Protein AF-A0AAD7A8Y8-F1 (afdb_monomer)

Foldseek 3Di:
DDADEPPDDQDPVNVVVLVVLQLVQCPDLLVLLQCVDAAPSNVLSCVNCVPNVVSVVDDHDPCQVVAWDQPDDPPHTDTRRDDDLVSLCSSQVWHWYADPVRPDIDIDTLHDRPVRRCPDPCPPVHRDPVSVVVVVVSVVVD

Structure (mmCIF, N/CA/C/O backbone):
data_AF-A0AAD7A8Y8-F1
#
_entry.id   AF-A0AAD7A8Y8-F1
#
loop_
_atom_site.group_PDB
_atom_site.id
_atom_site.type_symbol
_atom_site.label_atom_id
_atom_site.label_alt_id
_atom_site.label_comp_id
_atom_site.label_asym_id
_atom_site.label_entity_id
_atom_site.label_seq_id
_atom_site.pdbx_PDB_ins_code
_atom_site.Cartn_x
_atom_site.Cartn_y
_atom_site.Cartn_z
_atom_site.occupancy
_atom_site.B_iso_or_equiv
_atom_site.auth_seq_id
_atom_site.auth_comp_id
_atom_site.auth_asym_id
_atom_site.auth_atom_id
_atom_site.pdbx_PDB_model_num
ATOM 1 N N . LEU A 1 1 ? -1.829 12.231 6.562 1.00 63.88 1 LEU A N 1
ATOM 2 C CA . LEU A 1 1 ? -3.105 12.499 7.290 1.00 63.88 1 LEU A CA 1
ATOM 3 C C . LEU A 1 1 ? -2.935 12.908 8.764 1.00 63.88 1 LEU A C 1
ATOM 5 O O . LEU A 1 1 ? -3.925 13.327 9.363 1.00 63.88 1 LEU A O 1
ATOM 9 N N . GLY A 1 2 ? -1.717 12.874 9.325 1.00 75.56 2 GLY A N 1
ATOM 10 C CA . GLY A 1 2 ? -1.424 13.353 10.681 1.00 75.56 2 GLY A CA 1
ATOM 11 C C . GLY A 1 2 ? -1.986 12.465 11.807 1.00 75.56 2 GLY A C 1
ATOM 12 O O . GLY A 1 2 ? -2.906 11.674 11.578 1.00 75.56 2 GLY A O 1
ATOM 13 N N . PRO A 1 3 ? -1.441 12.570 13.030 1.00 82.12 3 PRO A N 1
ATOM 14 C CA . PRO A 1 3 ? -1.907 11.793 14.173 1.00 82.12 3 PRO A CA 1
ATOM 15 C C . PRO A 1 3 ? -3.281 12.268 14.679 1.00 82.12 3 PRO A C 1
ATOM 17 O O . PRO A 1 3 ? -3.574 13.464 14.724 1.00 82.12 3 PRO A O 1
ATOM 20 N N . ARG A 1 4 ? -4.128 11.317 15.078 1.00 87.12 4 ARG A N 1
ATOM 21 C CA . ARG A 1 4 ? -5.471 11.504 15.645 1.00 87.12 4 ARG A CA 1
ATOM 22 C C . ARG A 1 4 ? -5.438 11.425 17.181 1.00 87.12 4 ARG A C 1
ATOM 24 O O . ARG A 1 4 ? -4.536 10.781 17.723 1.00 87.12 4 ARG A O 1
ATOM 31 N N . PRO A 1 5 ? -6.377 12.085 17.886 1.00 86.12 5 PRO A N 1
ATOM 32 C CA . PRO A 1 5 ? -6.426 12.066 19.350 1.00 86.12 5 PRO A CA 1
ATOM 33 C C . PRO A 1 5 ? -6.724 10.666 19.900 1.00 86.12 5 PRO A C 1
ATOM 35 O O . PRO A 1 5 ? -7.276 9.822 19.186 1.00 86.12 5 PRO A O 1
ATOM 38 N N . THR A 1 6 ? -6.384 10.429 21.171 1.00 87.00 6 THR A N 1
ATOM 39 C CA . THR A 1 6 ? -6.686 9.161 21.841 1.00 87.00 6 THR A CA 1
ATOM 40 C C . THR A 1 6 ? -8.182 8.855 21.779 1.00 87.00 6 THR A C 1
ATOM 42 O O . THR A 1 6 ? -9.023 9.750 21.853 1.00 87.00 6 THR A O 1
ATOM 45 N N . GLY A 1 7 ? -8.526 7.580 21.590 1.00 84.00 7 GLY A N 1
ATOM 46 C CA . GLY A 1 7 ? -9.917 7.135 21.471 1.00 84.00 7 GLY A CA 1
ATOM 47 C C . GLY A 1 7 ? -10.573 7.407 20.111 1.00 84.00 7 GLY A C 1
ATOM 48 O O . GLY A 1 7 ? -11.745 7.078 19.941 1.00 84.00 7 GLY A O 1
ATOM 49 N N . TYR A 1 8 ? -9.846 7.957 19.130 1.00 85.88 8 TYR A N 1
ATOM 50 C CA . TYR A 1 8 ? -10.387 8.197 17.791 1.00 85.88 8 TYR A CA 1
ATOM 51 C C . TYR A 1 8 ? -10.905 6.910 17.132 1.00 85.88 8 TYR A C 1
ATOM 53 O O . TYR A 1 8 ? -10.183 5.919 17.007 1.00 85.88 8 TYR A O 1
ATOM 61 N N . GLN A 1 9 ? -12.148 6.968 16.652 1.00 86.12 9 GLN A N 1
ATOM 62 C CA . GLN A 1 9 ? -12.789 5.914 15.871 1.00 86.12 9 GLN A CA 1
ATOM 63 C C . GLN A 1 9 ? -13.099 6.442 14.463 1.00 86.12 9 GLN A C 1
ATOM 65 O O . GLN A 1 9 ? -13.841 7.422 14.332 1.00 86.12 9 GLN A O 1
ATOM 70 N N . PRO A 1 10 ? -12.544 5.835 13.396 1.00 84.06 10 PRO A N 1
ATOM 71 C CA . PRO A 1 10 ? -12.852 6.232 12.029 1.00 84.06 10 PRO A CA 1
ATOM 72 C C . PRO A 1 10 ? -14.347 6.075 11.731 1.00 84.06 10 PRO A C 1
ATOM 74 O O . PRO A 1 10 ? -14.922 5.005 11.909 1.00 84.06 10 PRO A O 1
ATOM 77 N N . THR A 1 11 ? -14.978 7.139 11.239 1.00 87.44 11 THR A N 1
ATOM 78 C CA . THR A 1 11 ? -16.369 7.085 10.756 1.00 87.44 11 THR A CA 1
ATOM 79 C C . THR A 1 11 ? -16.432 6.739 9.267 1.00 87.44 11 THR A C 1
ATOM 81 O O . THR A 1 11 ? -15.438 6.848 8.546 1.00 87.44 11 THR A O 1
ATOM 84 N N . LEU A 1 12 ? -17.629 6.418 8.766 1.00 84.06 12 LEU A N 1
ATOM 85 C CA . LEU A 1 12 ? -17.860 6.195 7.334 1.00 84.06 12 LEU A CA 1
ATOM 86 C C . LEU A 1 12 ? -17.455 7.409 6.470 1.00 84.06 12 LEU A C 1
ATOM 88 O O . LEU A 1 12 ? -16.950 7.250 5.361 1.00 84.06 12 LEU A O 1
ATOM 92 N N . LEU A 1 13 ? -17.639 8.633 6.981 1.00 86.19 13 LEU A N 1
ATOM 93 C CA . LEU A 1 13 ? -17.206 9.850 6.288 1.00 86.19 13 LEU A CA 1
ATOM 94 C C . LEU A 1 13 ? -15.677 9.929 6.203 1.00 86.19 13 LEU A C 1
ATOM 96 O O . LEU A 1 13 ? -15.136 10.200 5.135 1.00 86.19 13 LEU A O 1
ATOM 100 N N . ASN A 1 14 ? -14.984 9.627 7.306 1.00 83.44 14 ASN A N 1
ATOM 101 C CA . ASN A 1 14 ? -13.522 9.570 7.324 1.00 83.44 14 ASN A CA 1
ATOM 102 C C . ASN A 1 14 ? -12.990 8.522 6.347 1.00 83.44 14 ASN A C 1
ATOM 104 O O . ASN A 1 14 ? -11.965 8.755 5.715 1.00 83.44 14 ASN A O 1
ATOM 108 N N . TYR A 1 15 ? -13.690 7.395 6.212 1.00 82.94 15 TYR A N 1
ATOM 109 C CA . TYR A 1 15 ? -13.353 6.371 5.233 1.00 82.94 15 TYR A CA 1
ATOM 110 C C . TYR A 1 15 ? -13.469 6.899 3.800 1.00 82.94 15 TYR A C 1
ATOM 112 O O . TYR A 1 15 ? -12.516 6.769 3.044 1.00 82.94 15 TYR A O 1
ATOM 120 N N . ARG A 1 16 ? -14.573 7.569 3.436 1.00 85.75 16 ARG A N 1
ATOM 121 C CA . ARG A 1 16 ? -14.755 8.141 2.085 1.00 85.75 16 ARG A CA 1
ATOM 122 C C . ARG A 1 16 ? -13.682 9.161 1.716 1.00 85.75 16 ARG A C 1
ATOM 124 O O . ARG A 1 16 ? -13.147 9.094 0.615 1.00 85.75 16 ARG A O 1
ATOM 131 N N . VAL A 1 17 ? -13.345 10.065 2.637 1.00 84.12 17 VAL A N 1
ATOM 132 C CA . VAL A 1 17 ? -12.245 11.024 2.432 1.00 84.12 17 VAL A CA 1
ATOM 133 C C . VAL A 1 17 ? -10.930 10.277 2.220 1.00 84.12 17 VAL A C 1
ATOM 135 O O . VAL A 1 17 ? -10.148 10.631 1.345 1.00 84.12 17 VAL A O 1
ATOM 138 N N . TYR A 1 18 ? -10.713 9.197 2.973 1.00 84.31 18 TYR A N 1
ATOM 139 C CA . TYR A 1 18 ? -9.539 8.356 2.791 1.00 84.31 18 TYR A CA 1
ATOM 140 C C . TYR A 1 18 ? -9.496 7.728 1.395 1.00 84.31 18 TYR A C 1
ATOM 142 O O . TYR A 1 18 ? -8.462 7.815 0.743 1.00 84.31 18 TYR A O 1
ATOM 150 N N . ILE A 1 19 ? -10.601 7.132 0.923 1.00 86.62 19 ILE A N 1
ATOM 151 C CA . ILE A 1 19 ? -10.700 6.574 -0.438 1.00 86.62 19 ILE A CA 1
ATOM 152 C C . ILE A 1 19 ? -10.306 7.619 -1.473 1.00 86.62 19 ILE A C 1
ATOM 154 O O . ILE A 1 19 ? -9.474 7.343 -2.325 1.00 86.62 19 ILE A O 1
ATOM 158 N N . GLN A 1 20 ? -10.849 8.831 -1.359 1.00 86.88 20 GLN A N 1
ATOM 159 C CA . GLN A 1 20 ? -10.530 9.905 -2.293 1.00 86.88 20 GLN A CA 1
ATOM 160 C C . GLN A 1 20 ? -9.036 10.240 -2.280 1.00 86.88 20 GLN A C 1
ATOM 162 O O . GLN A 1 20 ? -8.423 10.283 -3.340 1.00 86.88 20 GLN A O 1
ATOM 167 N N . CYS A 1 21 ? -8.423 10.424 -1.107 1.00 86.00 21 CYS A N 1
ATOM 168 C CA . CYS A 1 21 ? -6.981 10.677 -1.020 1.00 86.00 21 CYS A CA 1
ATOM 169 C C . CYS A 1 21 ? -6.146 9.514 -1.575 1.00 86.00 21 CYS A C 1
ATOM 171 O O . CYS A 1 21 ? -5.144 9.750 -2.239 1.00 86.00 21 CYS A O 1
ATOM 173 N N . HIS A 1 22 ? -6.555 8.276 -1.300 1.00 90.25 22 HIS A N 1
ATOM 174 C CA . HIS A 1 22 ? -5.910 7.058 -1.780 1.00 90.25 22 HIS A CA 1
ATOM 175 C C . HIS A 1 22 ? -5.936 6.975 -3.310 1.00 90.25 22 HIS A C 1
ATOM 177 O O . HIS A 1 22 ? -4.895 6.768 -3.926 1.00 90.25 22 HIS A O 1
ATOM 183 N N . ASP A 1 23 ? -7.099 7.184 -3.924 1.00 90.31 23 ASP A N 1
ATOM 184 C CA . ASP A 1 23 ? -7.262 7.083 -5.373 1.00 90.31 23 ASP A CA 1
ATOM 185 C C . ASP A 1 23 ? -6.565 8.250 -6.089 1.00 90.31 23 ASP A C 1
ATOM 187 O O . ASP A 1 23 ? -5.867 8.032 -7.076 1.00 90.31 23 ASP A O 1
ATOM 191 N N . ILE A 1 24 ? -6.665 9.475 -5.549 1.00 89.25 24 ILE A N 1
ATOM 192 C CA . ILE A 1 24 ? -5.923 10.646 -6.052 1.00 89.25 24 ILE A CA 1
ATOM 193 C C . ILE A 1 24 ? -4.417 10.384 -6.010 1.00 89.25 24 ILE A C 1
ATOM 195 O O . ILE A 1 24 ? -3.720 10.675 -6.980 1.00 89.25 24 ILE A O 1
ATOM 199 N N . PHE A 1 25 ? -3.915 9.831 -4.902 1.00 90.69 25 PHE A N 1
ATOM 200 C CA . PHE A 1 25 ? -2.500 9.516 -4.761 1.00 90.69 25 PHE A CA 1
ATOM 201 C C . PHE A 1 25 ? -2.064 8.463 -5.781 1.00 90.69 25 PHE A C 1
ATOM 203 O O . PHE A 1 25 ? -1.115 8.707 -6.519 1.00 90.69 25 PHE A O 1
ATOM 210 N N . LEU A 1 26 ? -2.771 7.334 -5.878 1.00 90.50 26 LEU A N 1
ATOM 211 C CA . LEU A 1 26 ? -2.420 6.247 -6.799 1.00 90.50 26 LEU A CA 1
ATOM 212 C C . LEU A 1 26 ? -2.445 6.666 -8.273 1.00 90.50 26 LEU A C 1
ATOM 214 O O . LEU A 1 26 ? -1.666 6.132 -9.053 1.00 90.50 26 LEU A O 1
ATOM 218 N N . CYS A 1 27 ? -3.302 7.616 -8.645 1.00 87.94 27 CYS A N 1
ATOM 219 C CA . CYS A 1 27 ? -3.366 8.167 -9.999 1.00 87.94 27 CYS A CA 1
ATOM 220 C C . CYS A 1 27 ? -2.286 9.225 -10.299 1.00 87.94 27 CYS A C 1
ATOM 222 O O . CYS A 1 27 ? -2.217 9.713 -11.426 1.00 87.94 27 CYS A O 1
ATOM 224 N N . SER A 1 28 ? -1.465 9.616 -9.320 1.00 87.50 28 SER A N 1
ATOM 225 C CA . SER A 1 28 ? -0.330 10.519 -9.548 1.00 87.50 28 SER A CA 1
ATOM 226 C C . SER A 1 28 ? 0.881 9.764 -10.121 1.00 87.50 28 SER A C 1
ATOM 228 O O . SER A 1 28 ? 1.025 8.573 -9.838 1.00 87.50 28 SER A O 1
ATOM 230 N N . PRO A 1 29 ? 1.795 10.434 -10.855 1.00 83.06 29 PRO A N 1
ATOM 231 C CA . PRO A 1 29 ? 3.016 9.800 -11.363 1.00 83.06 29 PRO A CA 1
ATOM 232 C C . PRO A 1 29 ? 3.822 9.085 -10.270 1.00 83.06 29 PRO A C 1
ATOM 234 O O . PRO A 1 29 ? 4.162 7.921 -10.427 1.00 83.06 29 PRO A O 1
ATOM 237 N N . HIS A 1 30 ? 4.020 9.730 -9.115 1.00 86.50 30 HIS A N 1
ATOM 238 C CA . HIS A 1 30 ? 4.724 9.136 -7.970 1.00 86.50 30 HIS A CA 1
ATOM 23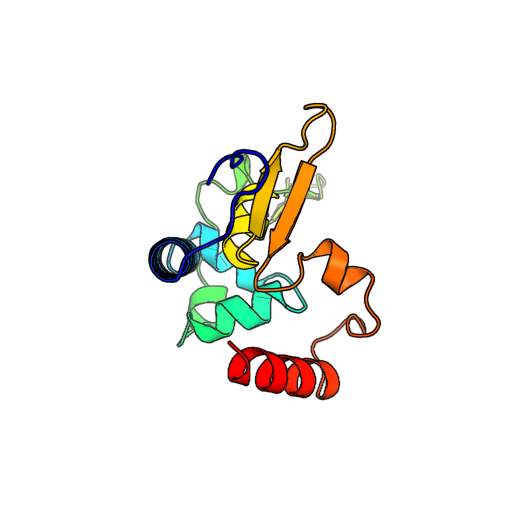9 C C . HIS A 1 30 ? 3.947 7.980 -7.322 1.00 86.50 30 HIS A C 1
ATOM 241 O O . HIS A 1 30 ? 4.517 6.966 -6.933 1.00 86.50 30 HIS A O 1
ATOM 247 N N . GLY A 1 31 ? 2.617 8.077 -7.247 1.00 87.62 31 GLY A N 1
ATOM 248 C CA . GLY A 1 31 ? 1.782 7.003 -6.704 1.00 87.62 31 GLY A CA 1
ATOM 249 C C . GLY A 1 31 ? 1.825 5.715 -7.526 1.00 87.62 31 GLY A C 1
ATOM 250 O O . GLY A 1 31 ? 1.570 4.637 -6.981 1.00 87.62 31 GLY A O 1
ATOM 251 N N . CYS A 1 32 ? 2.219 5.789 -8.798 1.00 86.31 32 CYS A N 1
ATOM 252 C CA . CYS A 1 32 ? 2.425 4.620 -9.649 1.00 86.31 32 CYS A CA 1
ATOM 253 C C . CYS A 1 32 ? 3.569 3.730 -9.143 1.00 86.31 32 CYS A C 1
ATOM 255 O O . CYS A 1 32 ? 3.503 2.512 -9.336 1.00 86.31 32 CYS A O 1
ATOM 257 N N . ALA A 1 33 ? 4.526 4.284 -8.383 1.00 89.12 33 ALA A N 1
ATOM 258 C CA . ALA A 1 33 ? 5.591 3.529 -7.725 1.00 89.12 33 ALA A CA 1
ATOM 259 C C . ALA A 1 33 ? 5.055 2.394 -6.838 1.00 89.12 33 ALA A C 1
ATOM 261 O O . ALA A 1 33 ? 5.711 1.369 -6.661 1.00 89.12 33 ALA A O 1
ATOM 262 N N . THR A 1 34 ? 3.814 2.516 -6.349 1.00 92.00 34 THR A N 1
ATOM 263 C CA . THR A 1 34 ? 3.094 1.465 -5.611 1.00 92.00 34 THR A CA 1
ATOM 264 C C . THR A 1 34 ? 3.060 0.126 -6.363 1.00 92.00 34 THR A C 1
ATOM 266 O O . THR A 1 34 ? 3.034 -0.936 -5.736 1.00 92.00 34 THR A O 1
ATOM 269 N N . LEU A 1 35 ? 3.071 0.144 -7.701 1.00 90.75 35 LEU A N 1
ATOM 270 C CA . LEU A 1 35 ? 3.083 -1.059 -8.537 1.00 90.75 35 LEU A CA 1
ATOM 271 C C . LEU A 1 35 ? 4.403 -1.835 -8.458 1.00 90.75 35 LEU A C 1
ATOM 273 O O . LEU A 1 35 ? 4.370 -3.056 -8.606 1.00 90.75 35 LEU A O 1
ATOM 277 N N . PHE A 1 36 ? 5.527 -1.162 -8.190 1.00 87.56 36 PHE A N 1
ATOM 278 C CA . PHE A 1 36 ? 6.846 -1.795 -8.066 1.00 87.56 36 PHE A CA 1
ATOM 279 C C . PHE A 1 36 ? 7.034 -2.528 -6.733 1.00 87.56 36 PHE A C 1
ATOM 281 O O . PHE A 1 36 ? 7.950 -3.335 -6.580 1.00 87.56 36 PHE A O 1
ATOM 288 N N . TYR A 1 37 ? 6.130 -2.313 -5.778 1.00 89.62 37 TYR A N 1
ATOM 289 C CA . TYR A 1 37 ? 6.087 -3.091 -4.549 1.00 89.62 37 TYR A CA 1
ATOM 290 C C . TYR A 1 37 ? 5.504 -4.492 -4.788 1.00 89.62 37 TYR A C 1
ATOM 292 O O . TYR A 1 37 ? 4.783 -4.785 -5.743 1.00 89.62 37 TYR A O 1
ATOM 300 N N . GLY A 1 38 ? 5.759 -5.390 -3.844 1.00 88.44 38 GLY A N 1
ATOM 301 C CA . GLY A 1 38 ? 5.079 -6.677 -3.770 1.00 88.44 38 GLY A CA 1
ATOM 302 C C . GLY A 1 38 ? 3.809 -6.634 -2.916 1.00 88.44 38 GLY A C 1
ATOM 303 O O . GLY A 1 38 ? 3.424 -5.616 -2.337 1.00 88.44 38 GLY A O 1
ATOM 304 N N . GLY A 1 39 ? 3.191 -7.804 -2.768 1.00 92.56 39 GLY A N 1
ATOM 305 C CA . GLY A 1 39 ? 2.235 -8.042 -1.692 1.00 92.56 39 GLY A CA 1
ATOM 306 C C . GLY A 1 39 ? 0.960 -7.200 -1.773 1.00 92.56 39 GLY A C 1
ATOM 307 O O . GLY A 1 39 ? 0.394 -6.965 -2.843 1.00 92.56 39 GLY A O 1
ATOM 308 N N . ILE A 1 40 ? 0.490 -6.780 -0.595 1.00 93.44 40 ILE A N 1
ATOM 309 C CA . ILE A 1 40 ? -0.771 -6.050 -0.444 1.00 93.44 40 ILE A CA 1
ATOM 310 C C . ILE A 1 40 ? -0.741 -4.672 -1.109 1.00 93.44 40 ILE A C 1
ATOM 312 O O . ILE A 1 40 ? -1.744 -4.248 -1.675 1.00 93.44 40 ILE A O 1
ATOM 316 N N . VAL A 1 41 ? 0.413 -4.008 -1.094 1.00 93.88 41 VAL A N 1
ATOM 317 C CA . VAL A 1 41 ? 0.591 -2.642 -1.598 1.00 93.88 41 VAL A CA 1
ATOM 318 C C . VAL A 1 41 ? 0.318 -2.591 -3.102 1.00 93.88 41 VAL A C 1
ATOM 320 O O . VAL A 1 41 ? -0.603 -1.894 -3.532 1.00 93.88 41 VAL A O 1
ATOM 323 N N . SER A 1 42 ? 0.993 -3.423 -3.903 1.00 92.38 42 SER A N 1
ATOM 324 C CA . SER A 1 42 ? 0.723 -3.448 -5.346 1.00 92.38 42 SER A CA 1
ATOM 325 C C . SER A 1 42 ? -0.633 -4.052 -5.694 1.00 92.38 42 SER A C 1
ATOM 327 O O . SER A 1 42 ? -1.234 -3.676 -6.701 1.00 92.38 42 SER A O 1
ATOM 329 N N . ARG A 1 43 ? -1.177 -4.956 -4.865 1.00 93.50 43 ARG A N 1
ATOM 330 C CA . ARG A 1 43 ? -2.539 -5.467 -5.078 1.00 93.50 43 ARG A CA 1
ATOM 331 C C . ARG A 1 43 ? -3.600 -4.376 -4.935 1.00 93.50 43 ARG A C 1
ATOM 333 O O . ARG A 1 43 ? -4.557 -4.393 -5.714 1.00 93.50 43 ARG A O 1
ATOM 340 N N . LEU A 1 44 ? -3.440 -3.470 -3.968 1.00 92.88 44 LEU A N 1
ATOM 341 C CA . LEU A 1 44 ? -4.325 -2.319 -3.771 1.00 92.88 44 LEU A CA 1
ATOM 342 C C . LEU A 1 44 ? -4.219 -1.330 -4.930 1.00 92.88 44 LEU A C 1
ATOM 344 O O . LEU A 1 44 ? -5.250 -0.900 -5.436 1.00 92.88 44 LEU A O 1
ATOM 348 N N . ALA A 1 45 ? -3.008 -1.061 -5.425 1.00 93.06 45 ALA A N 1
ATOM 349 C CA . ALA A 1 45 ? -2.822 -0.241 -6.622 1.00 93.06 45 ALA A CA 1
ATOM 350 C C . ALA A 1 45 ? -3.584 -0.804 -7.832 1.00 93.06 45 ALA A C 1
ATOM 352 O O . ALA A 1 45 ? -4.337 -0.081 -8.479 1.00 93.06 45 ALA A O 1
ATOM 353 N N . ARG A 1 46 ? -3.489 -2.119 -8.078 1.00 92.00 46 ARG A N 1
ATOM 354 C CA . ARG A 1 46 ? -4.211 -2.803 -9.171 1.00 92.00 46 ARG A CA 1
ATOM 355 C C . ARG A 1 46 ? -5.739 -2.821 -9.022 1.00 92.00 46 ARG A C 1
ATOM 357 O O . ARG A 1 46 ? -6.417 -3.230 -9.956 1.00 92.00 46 ARG A O 1
ATOM 364 N N . LEU A 1 47 ? -6.304 -2.435 -7.871 1.00 90.25 47 LEU A N 1
ATOM 365 C CA . LEU A 1 47 ? -7.755 -2.212 -7.770 1.00 90.25 47 LEU A CA 1
ATOM 366 C C . LEU A 1 47 ? -8.194 -0.889 -8.402 1.00 90.25 47 LEU A C 1
ATOM 368 O O . LEU A 1 47 ? -9.343 -0.786 -8.817 1.00 90.25 47 LEU A O 1
ATOM 372 N N . VAL A 1 48 ? -7.311 0.109 -8.427 1.00 90.19 48 VAL A N 1
ATOM 373 C CA . VAL A 1 48 ? -7.618 1.472 -8.883 1.00 90.19 48 VAL A CA 1
ATOM 374 C C . VAL A 1 48 ? -7.072 1.692 -10.293 1.00 90.19 48 VAL A C 1
ATOM 376 O O . VAL A 1 48 ? -7.768 2.193 -11.175 1.00 90.19 48 VAL A O 1
ATOM 379 N N . LEU A 1 49 ? -5.837 1.250 -10.530 1.00 89.38 49 LEU A N 1
ATOM 380 C CA . LEU A 1 49 ? -5.136 1.394 -11.799 1.00 89.38 49 LEU A CA 1
ATOM 381 C C . LEU A 1 49 ? -5.595 0.309 -12.776 1.00 89.38 49 LEU A C 1
ATOM 383 O O . LEU A 1 49 ? -5.057 -0.796 -12.810 1.00 89.38 49 LEU A O 1
ATOM 387 N N . SER A 1 50 ? -6.617 0.644 -13.563 1.00 82.06 50 SER A N 1
ATOM 388 C CA . SER A 1 50 ? -7.226 -0.264 -14.546 1.00 82.06 50 SER A CA 1
ATOM 389 C C . SER A 1 50 ? -6.246 -0.660 -15.660 1.00 82.06 50 SER A C 1
ATOM 391 O O . SER A 1 50 ? -6.262 -1.799 -16.114 1.00 82.06 50 SER A O 1
ATOM 393 N N . ASP A 1 51 ? -5.359 0.259 -16.048 1.00 86.12 51 ASP A N 1
ATOM 394 C CA . ASP A 1 51 ? -4.305 0.060 -17.051 1.00 86.12 51 ASP A CA 1
ATOM 395 C C . ASP A 1 51 ? -2.911 0.085 -16.402 1.00 86.12 51 ASP A C 1
ATOM 397 O O . ASP A 1 51 ? -2.010 0.840 -16.769 1.00 86.12 51 ASP A O 1
ATOM 401 N N . PHE A 1 52 ? -2.743 -0.722 -15.353 1.00 83.25 52 PHE A N 1
ATOM 402 C CA . PHE A 1 52 ? -1.492 -0.776 -14.594 1.00 83.25 52 PHE A CA 1
ATOM 403 C C . PHE A 1 52 ? -0.285 -1.205 -15.448 1.00 83.25 52 PHE A C 1
ATOM 405 O O . PHE A 1 52 ? 0.847 -0.905 -15.081 1.00 83.25 52 PHE A O 1
ATOM 412 N N . THR A 1 53 ? -0.506 -1.894 -16.572 1.00 83.38 53 THR A N 1
ATOM 413 C CA . THR A 1 53 ? 0.546 -2.290 -17.517 1.00 83.38 53 THR A CA 1
ATOM 414 C C . THR A 1 53 ? 1.168 -1.093 -18.215 1.00 83.38 53 THR A C 1
ATOM 416 O O . THR A 1 53 ? 2.389 -0.977 -18.213 1.00 83.38 53 THR A O 1
ATOM 419 N N . ASN A 1 54 ? 0.356 -0.181 -18.756 1.00 83.56 54 ASN A N 1
ATOM 420 C CA . ASN A 1 54 ? 0.893 1.017 -19.397 1.00 83.56 54 ASN A CA 1
ATOM 421 C C . ASN A 1 54 ? 1.453 1.990 -18.359 1.00 83.56 54 ASN A C 1
ATOM 423 O O . ASN A 1 54 ? 2.506 2.583 -18.578 1.00 83.56 54 ASN A O 1
ATOM 427 N N . VAL A 1 55 ? 0.797 2.099 -17.199 1.00 82.12 55 VAL A N 1
ATOM 428 C CA . VAL A 1 55 ? 1.254 2.950 -16.094 1.00 82.12 55 VAL A CA 1
ATOM 429 C C . VAL A 1 55 ? 2.634 2.527 -15.575 1.00 82.12 55 VAL A C 1
ATOM 431 O O . VAL A 1 55 ? 3.485 3.383 -15.356 1.00 82.12 55 VAL A O 1
ATOM 434 N N . ALA A 1 56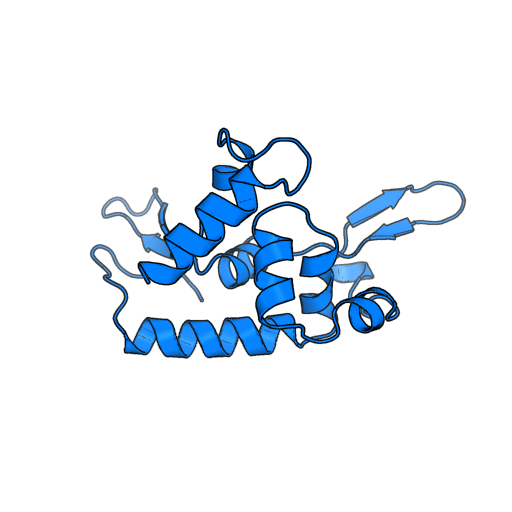 ? 2.899 1.225 -15.433 1.00 79.25 56 ALA A N 1
ATOM 435 C CA . ALA A 1 56 ? 4.200 0.721 -14.982 1.00 79.25 56 ALA A CA 1
ATOM 436 C C . ALA A 1 56 ? 5.347 0.965 -15.983 1.00 79.25 56 ALA A C 1
ATOM 438 O O . ALA A 1 56 ? 6.513 0.830 -15.615 1.00 79.25 56 ALA A O 1
ATOM 439 N N . CYS A 1 57 ? 5.030 1.297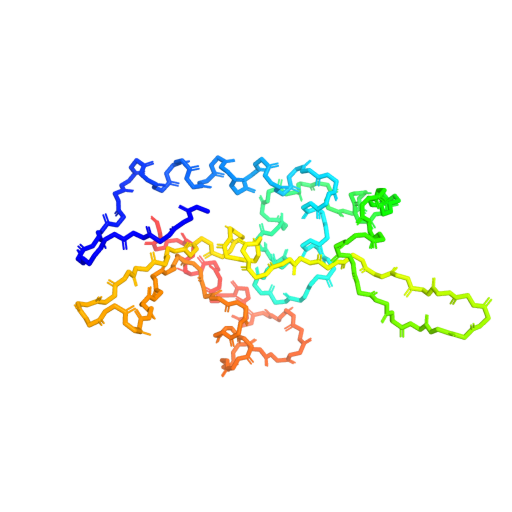 -17.237 1.00 80.81 57 CYS A N 1
ATOM 440 C CA . CYS A 1 57 ? 6.006 1.603 -18.283 1.00 80.81 57 CYS A CA 1
ATOM 441 C C . CYS A 1 57 ? 6.274 3.107 -18.451 1.00 80.81 57 CYS A C 1
ATOM 443 O O . CYS A 1 57 ? 7.065 3.483 -19.318 1.00 80.81 57 CYS A O 1
ATOM 445 N N . LEU A 1 58 ? 5.620 3.968 -17.666 1.00 79.06 58 LEU A N 1
ATOM 446 C CA . LEU A 1 58 ? 5.883 5.404 -17.685 1.00 79.06 58 LEU A CA 1
ATOM 447 C C . LEU A 1 58 ? 7.291 5.710 -17.147 1.00 79.06 58 LEU A C 1
ATOM 449 O O . LEU A 1 58 ? 7.812 4.961 -16.315 1.00 79.06 58 LEU A O 1
ATOM 453 N N . PRO A 1 59 ? 7.931 6.797 -17.616 1.00 75.56 59 PRO A N 1
ATOM 454 C CA . PRO A 1 59 ? 9.192 7.236 -17.040 1.00 75.56 59 PRO A CA 1
ATOM 455 C C . PRO A 1 59 ? 9.014 7.557 -15.545 1.00 75.56 59 PRO A C 1
ATOM 457 O O . PRO A 1 59 ? 7.928 7.993 -15.150 1.00 75.56 59 PRO A O 1
ATOM 460 N N . PRO A 1 60 ? 10.068 7.384 -14.724 1.00 72.88 60 PRO A N 1
ATOM 461 C CA . PRO A 1 60 ? 10.040 7.795 -13.327 1.00 72.88 60 PRO A CA 1
ATOM 462 C C . PRO A 1 60 ? 9.666 9.272 -13.184 1.00 72.88 60 PRO A C 1
ATOM 464 O O . PRO A 1 60 ? 9.988 10.098 -14.043 1.00 72.88 60 PRO A O 1
ATOM 467 N N . SER A 1 61 ? 9.039 9.605 -12.065 1.00 78.38 61 SER A N 1
ATOM 468 C CA . SER A 1 61 ? 8.810 10.965 -11.606 1.00 78.38 61 SER A CA 1
ATOM 469 C C . SER A 1 61 ? 10.114 11.763 -11.585 1.00 78.38 61 SER A C 1
ATOM 471 O O . SER A 1 61 ? 11.165 11.274 -11.162 1.00 78.38 61 SER A O 1
ATOM 473 N N . GLU A 1 62 ? 10.036 1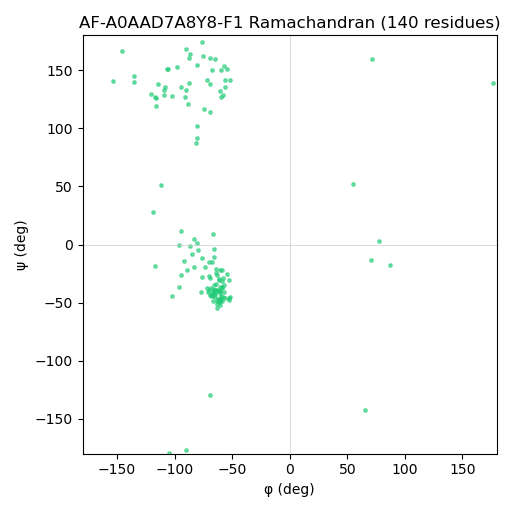3.041 -11.960 1.00 76.31 62 GLU A N 1
ATOM 474 C CA . GLU A 1 62 ? 11.159 13.982 -11.849 1.00 76.31 62 GLU A CA 1
ATOM 475 C C . GLU A 1 62 ? 11.659 14.122 -10.396 1.00 76.31 62 GLU A C 1
ATOM 477 O O . GLU A 1 62 ? 12.819 14.460 -10.153 1.00 76.31 62 GLU A O 1
ATOM 482 N N . ASP A 1 63 ? 10.813 13.796 -9.414 1.00 79.94 63 ASP A N 1
ATOM 483 C CA . ASP A 1 63 ? 11.141 13.823 -7.988 1.00 79.94 63 ASP A CA 1
ATOM 484 C C . ASP A 1 63 ? 11.856 12.556 -7.479 1.00 79.94 63 ASP A C 1
ATOM 486 O O . ASP A 1 63 ? 12.150 12.463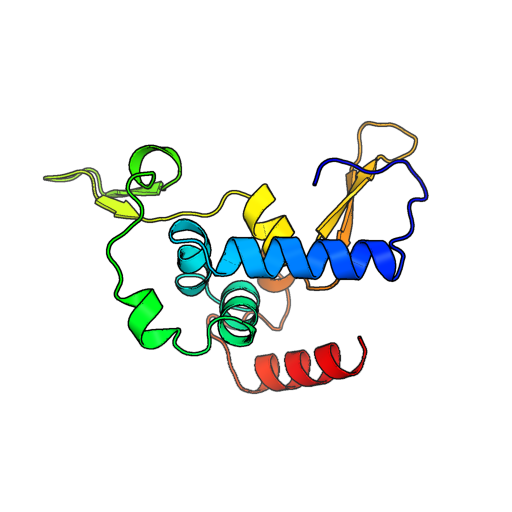 -6.281 1.00 79.94 63 ASP A O 1
ATOM 490 N N . VAL A 1 64 ? 12.201 11.599 -8.353 1.00 79.69 64 VAL A N 1
ATOM 491 C CA . VAL A 1 64 ? 12.930 10.372 -7.971 1.00 79.69 64 VAL A CA 1
ATOM 492 C C . VAL A 1 64 ? 14.275 10.675 -7.297 1.00 79.69 64 VAL A C 1
ATOM 494 O O . VAL A 1 64 ? 14.711 9.934 -6.422 1.00 79.69 64 VAL A O 1
ATOM 497 N N . LEU A 1 65 ? 14.904 11.808 -7.622 1.00 76.62 65 LEU A N 1
ATOM 498 C CA . LEU A 1 65 ? 16.147 12.253 -6.980 1.00 76.62 65 LEU A CA 1
ATOM 499 C C . LEU A 1 65 ? 15.944 12.788 -5.552 1.00 76.62 65 LEU A C 1
ATOM 501 O O . LEU A 1 65 ? 16.905 12.886 -4.793 1.00 76.62 65 LEU A O 1
ATOM 505 N N . LYS A 1 66 ? 14.713 13.167 -5.184 1.00 78.75 66 LYS A N 1
ATOM 506 C CA . LYS A 1 66 ? 14.370 13.679 -3.845 1.00 78.75 66 LYS A CA 1
ATOM 507 C C . LYS A 1 66 ? 13.809 12.592 -2.936 1.00 78.75 66 LYS A C 1
ATOM 509 O O . LYS A 1 66 ? 14.032 12.633 -1.731 1.00 78.75 66 LYS A O 1
ATOM 514 N N . THR A 1 67 ? 13.030 11.677 -3.509 1.00 76.19 67 THR A N 1
ATOM 515 C CA . THR A 1 67 ? 12.200 10.714 -2.763 1.00 76.19 67 THR A CA 1
ATOM 516 C C . THR A 1 67 ? 12.598 9.261 -2.998 1.00 76.19 67 THR A C 1
ATOM 518 O O . THR A 1 67 ? 12.256 8.396 -2.195 1.00 76.19 67 THR A O 1
ATOM 521 N N . GLY A 1 68 ? 13.337 8.987 -4.073 1.00 80.25 68 GLY A N 1
ATOM 522 C CA . GLY A 1 68 ? 13.793 7.652 -4.418 1.00 80.25 68 GLY A CA 1
ATOM 523 C C . GLY A 1 68 ? 14.964 7.166 -3.571 1.00 80.25 68 GLY A C 1
ATOM 524 O O . GLY A 1 68 ? 15.555 7.886 -2.766 1.00 80.25 68 GLY A O 1
ATOM 525 N N . VAL A 1 69 ? 15.320 5.905 -3.787 1.00 83.62 69 VAL A N 1
ATOM 526 C CA . VAL A 1 69 ? 16.460 5.244 -3.150 1.00 83.62 69 VAL A CA 1
ATOM 527 C C . VAL A 1 69 ? 17.544 5.019 -4.192 1.00 83.62 69 VAL A C 1
ATOM 529 O O . VAL A 1 69 ? 17.278 4.517 -5.286 1.00 83.62 69 VAL A O 1
ATOM 532 N N . CYS A 1 70 ? 18.783 5.367 -3.848 1.00 83.38 70 CYS A N 1
ATOM 533 C CA . CYS A 1 70 ? 19.934 5.031 -4.672 1.00 83.38 70 CYS A CA 1
ATOM 534 C C . CYS A 1 70 ? 20.254 3.537 -4.516 1.00 83.38 70 CYS A C 1
ATOM 536 O O . CYS A 1 70 ? 20.574 3.071 -3.423 1.00 83.38 70 CYS A O 1
ATOM 538 N N . VAL A 1 71 ? 20.135 2.786 -5.609 1.00 83.50 71 VAL A N 1
ATOM 539 C CA . VAL A 1 71 ? 20.308 1.324 -5.642 1.00 83.50 71 VAL A CA 1
ATOM 540 C C . VAL A 1 71 ? 21.735 0.938 -6.036 1.00 83.50 71 VAL A C 1
ATOM 542 O O . VAL A 1 71 ? 22.217 -0.130 -5.669 1.00 83.50 71 VAL A O 1
ATOM 545 N N . SER A 1 72 ? 22.431 1.803 -6.775 1.00 81.56 72 SER A N 1
ATOM 546 C CA . SER A 1 72 ? 23.825 1.600 -7.168 1.00 81.56 72 SER A CA 1
ATOM 547 C C . SER A 1 72 ? 24.510 2.938 -7.398 1.00 81.56 72 SER A C 1
ATOM 549 O O . SER A 1 72 ? 23.913 3.843 -7.973 1.00 81.56 72 SER A O 1
ATOM 551 N N . THR A 1 73 ? 25.768 3.041 -6.981 1.00 79.06 73 THR A N 1
ATOM 552 C CA . THR A 1 73 ? 26.620 4.230 -7.136 1.00 79.06 73 THR A CA 1
ATOM 553 C C . THR A 1 73 ? 27.858 3.937 -7.989 1.00 79.06 73 THR A C 1
ATOM 555 O O . THR A 1 73 ? 28.904 4.531 -7.748 1.00 79.06 73 THR A O 1
ATOM 558 N N . GLY A 1 74 ? 27.781 2.966 -8.907 1.00 80.6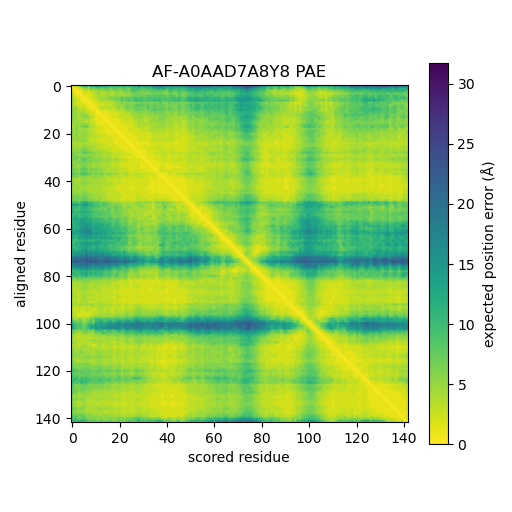2 74 GLY A N 1
ATOM 559 C CA . GLY A 1 74 ? 28.881 2.614 -9.818 1.00 80.62 74 GLY A CA 1
ATOM 560 C C . GLY A 1 74 ? 29.155 3.707 -10.862 1.00 80.62 74 GLY A C 1
ATOM 561 O O . GLY A 1 74 ? 29.225 4.886 -10.530 1.00 80.62 74 GLY A O 1
ATOM 562 N N . ASP A 1 75 ? 29.227 3.345 -12.145 1.00 76.56 75 ASP A N 1
ATOM 563 C CA . ASP A 1 75 ? 29.480 4.285 -13.264 1.00 76.56 75 ASP A CA 1
ATOM 564 C C . ASP A 1 75 ? 28.343 5.307 -13.523 1.00 76.56 75 ASP A C 1
ATOM 566 O O . ASP A 1 75 ? 28.337 6.039 -14.511 1.00 76.56 75 ASP A O 1
ATOM 570 N N . GLY A 1 76 ? 27.365 5.362 -12.623 1.00 75.12 76 GLY A N 1
ATOM 571 C CA . GLY A 1 76 ? 26.243 6.285 -12.597 1.00 75.12 76 GLY A CA 1
ATOM 572 C C . GLY A 1 76 ? 25.324 5.925 -11.434 1.00 75.12 76 GLY A C 1
ATOM 573 O O . GLY A 1 76 ? 25.090 4.745 -11.163 1.00 75.12 76 GLY A O 1
ATOM 574 N N . ALA A 1 77 ? 24.814 6.932 -10.721 1.00 81.56 77 ALA A N 1
ATOM 575 C CA . ALA A 1 77 ? 23.867 6.699 -9.638 1.00 81.56 77 ALA A CA 1
ATOM 576 C C . ALA A 1 77 ? 22.527 6.212 -10.214 1.00 81.56 77 ALA A C 1
ATOM 578 O O . ALA A 1 77 ? 21.842 6.959 -10.913 1.00 81.56 77 ALA A O 1
ATOM 579 N N . LEU A 1 78 ? 22.153 4.967 -9.916 1.00 81.38 78 LEU A N 1
ATOM 580 C CA . LEU A 1 78 ? 20.846 4.413 -10.257 1.00 81.38 78 LEU A CA 1
ATOM 581 C C . LEU A 1 78 ? 19.871 4.710 -9.127 1.00 81.38 78 LEU A C 1
ATOM 583 O O . LEU A 1 78 ? 20.083 4.289 -7.988 1.00 81.38 78 LEU A O 1
ATOM 587 N N . TRP A 1 79 ? 18.798 5.415 -9.460 1.00 82.88 79 TRP A N 1
ATOM 588 C CA . TRP A 1 79 ? 17.733 5.763 -8.532 1.00 82.88 79 TRP A CA 1
ATOM 589 C C . TRP A 1 79 ? 16.484 4.952 -8.847 1.00 82.88 79 TRP A C 1
ATOM 591 O O . TRP A 1 79 ? 16.108 4.799 -10.008 1.00 82.88 79 TRP A O 1
ATOM 601 N N . HIS A 1 80 ? 15.852 4.430 -7.804 1.00 81.81 80 HIS A N 1
ATOM 602 C CA . HIS A 1 80 ? 14.568 3.751 -7.887 1.00 81.81 80 HIS A CA 1
ATOM 603 C C . HIS A 1 80 ? 13.525 4.559 -7.128 1.00 81.81 80 HIS A C 1
ATOM 605 O O . HIS A 1 80 ? 13.808 5.053 -6.035 1.00 81.81 80 HIS A O 1
ATOM 611 N N . GLU A 1 81 ? 12.326 4.691 -7.691 1.00 84.44 81 GLU A N 1
ATOM 612 C CA . GLU A 1 81 ? 11.223 5.327 -6.980 1.00 84.44 81 GLU A CA 1
ATOM 613 C C . GLU A 1 81 ? 10.902 4.560 -5.704 1.00 84.44 81 GLU A C 1
ATOM 615 O O . GLU A 1 81 ? 10.776 3.337 -5.699 1.00 84.44 81 GLU A O 1
ATOM 620 N N . ALA A 1 82 ? 10.770 5.296 -4.609 1.00 86.62 82 ALA A N 1
ATOM 621 C CA . ALA A 1 82 ? 10.421 4.735 -3.325 1.00 86.62 82 ALA A CA 1
ATOM 622 C C . ALA A 1 82 ? 9.357 5.607 -2.675 1.00 86.62 82 ALA A C 1
ATOM 624 O O . ALA A 1 82 ? 9.398 6.834 -2.727 1.00 86.62 82 ALA A O 1
ATOM 625 N N . LEU A 1 83 ? 8.399 4.937 -2.054 1.00 89.56 83 LEU A N 1
ATOM 626 C CA . LEU A 1 83 ? 7.365 5.554 -1.254 1.00 89.56 83 LEU A CA 1
ATOM 627 C C . LEU A 1 83 ? 7.845 5.719 0.181 1.00 89.56 83 LEU A C 1
ATOM 629 O O . LEU A 1 83 ? 8.439 4.814 0.776 1.00 89.56 83 LEU A O 1
ATOM 633 N N . THR A 1 84 ? 7.516 6.866 0.754 1.00 89.12 84 THR A N 1
ATOM 634 C CA . THR A 1 84 ? 7.694 7.148 2.175 1.00 89.12 84 THR A CA 1
ATOM 635 C C . THR A 1 84 ? 6.729 6.316 3.030 1.00 89.12 84 THR A C 1
ATOM 637 O O . THR A 1 84 ? 5.684 5.849 2.571 1.00 89.12 84 THR A O 1
ATOM 640 N N . GLU A 1 85 ? 7.030 6.163 4.321 1.00 86.94 85 GLU A N 1
ATOM 641 C CA . GLU A 1 85 ? 6.134 5.482 5.273 1.00 86.94 85 GLU A CA 1
ATOM 642 C C . GLU A 1 85 ? 4.747 6.143 5.378 1.00 86.94 85 GLU A C 1
ATOM 644 O O . GLU A 1 85 ? 3.736 5.464 5.594 1.00 86.94 85 GLU A O 1
ATOM 649 N N . ASP A 1 86 ? 4.675 7.462 5.189 1.00 86.75 86 ASP A N 1
ATOM 650 C CA . ASP A 1 86 ? 3.412 8.201 5.175 1.00 86.75 86 ASP A CA 1
ATOM 651 C C . ASP A 1 86 ? 2.580 7.875 3.926 1.00 86.75 86 ASP A C 1
ATOM 653 O O . ASP A 1 86 ? 1.364 7.695 4.026 1.00 86.75 86 ASP A O 1
ATOM 657 N N . GLU A 1 87 ? 3.218 7.722 2.766 1.00 90.88 87 GLU A N 1
ATOM 658 C CA . GLU A 1 87 ? 2.564 7.315 1.516 1.00 90.88 87 GLU A CA 1
ATOM 659 C C . GLU A 1 87 ? 2.103 5.858 1.569 1.00 90.88 87 GLU A C 1
ATOM 661 O O . GLU A 1 87 ? 0.952 5.553 1.249 1.00 90.88 87 GLU A O 1
ATOM 666 N N . LEU A 1 88 ? 2.941 4.955 2.086 1.00 91.00 88 LEU A N 1
ATOM 667 C CA . LEU A 1 88 ? 2.551 3.568 2.353 1.00 91.00 88 LEU A CA 1
ATOM 668 C C . LEU A 1 88 ? 1.375 3.490 3.335 1.00 91.00 88 LEU A C 1
ATOM 670 O O . LEU A 1 88 ? 0.479 2.652 3.183 1.00 91.00 88 LEU A O 1
ATOM 674 N N . SER A 1 89 ? 1.342 4.387 4.322 1.00 88.69 89 SER A N 1
ATOM 675 C CA . SER A 1 89 ? 0.223 4.515 5.251 1.00 88.69 89 SER A CA 1
ATOM 676 C C . SER A 1 89 ? -1.055 4.977 4.551 1.00 88.69 89 SER A C 1
ATOM 678 O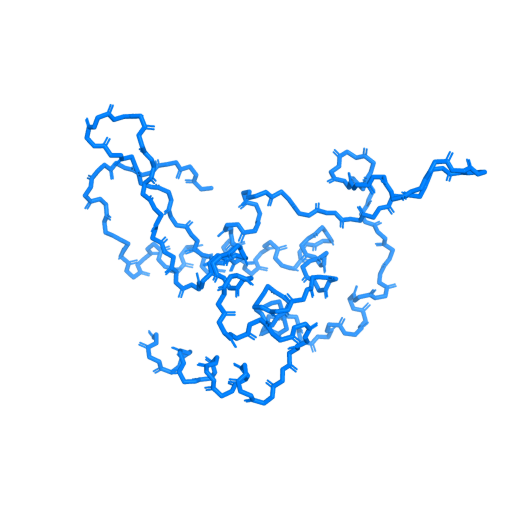 O . SER A 1 89 ? -2.112 4.425 4.861 1.00 88.69 89 SER A O 1
ATOM 680 N N . ILE A 1 90 ? -0.971 5.899 3.580 1.00 89.44 90 ILE A N 1
ATOM 681 C CA . ILE A 1 90 ? -2.099 6.281 2.710 1.00 89.44 90 ILE A CA 1
ATOM 682 C C . ILE A 1 90 ? -2.595 5.060 1.921 1.00 89.44 90 ILE A C 1
ATOM 684 O O . ILE A 1 90 ? -3.786 4.750 1.927 1.00 89.44 90 ILE A O 1
ATOM 688 N N . ILE A 1 91 ? -1.703 4.288 1.308 1.00 91.75 91 ILE A N 1
ATOM 689 C CA . ILE A 1 91 ? -2.106 3.109 0.527 1.00 91.75 91 ILE A CA 1
ATOM 690 C C . ILE A 1 91 ? -2.805 2.067 1.412 1.00 91.75 91 ILE A C 1
ATOM 692 O O . ILE A 1 91 ? -3.891 1.586 1.095 1.00 91.75 91 ILE A O 1
ATOM 696 N N . CYS A 1 92 ? -2.233 1.762 2.580 1.00 91.06 92 CYS A N 1
ATOM 697 C CA . CYS A 1 92 ? -2.777 0.754 3.500 1.00 91.06 92 CYS A CA 1
ATOM 698 C C . CYS A 1 92 ? -3.938 1.276 4.369 1.00 91.06 92 CYS A C 1
ATOM 700 O O . CYS A 1 92 ? -4.492 0.548 5.199 1.00 91.06 92 CYS A O 1
ATOM 702 N N . ARG A 1 93 ? -4.325 2.540 4.181 1.00 88.88 93 ARG A N 1
ATOM 703 C CA . ARG A 1 93 ? -5.390 3.234 4.906 1.00 88.88 93 ARG A CA 1
ATOM 704 C C . ARG A 1 93 ? -5.215 3.218 6.419 1.00 88.88 93 ARG A C 1
ATOM 706 O O . ARG A 1 93 ? -6.105 2.808 7.169 1.00 88.88 93 ARG A O 1
ATOM 713 N N . VAL A 1 94 ? -4.035 3.636 6.856 1.00 87.94 94 VAL A N 1
ATOM 714 C CA . VAL A 1 94 ? -3.627 3.666 8.260 1.00 87.94 94 VAL A CA 1
ATOM 715 C C . VAL A 1 94 ? -3.990 5.014 8.883 1.00 87.94 94 VAL A C 1
ATOM 717 O O . VAL A 1 94 ? -3.702 6.076 8.328 1.00 87.94 94 VAL A O 1
ATOM 720 N N . TYR A 1 95 ? -4.596 4.964 10.066 1.00 86.19 95 TYR A N 1
ATOM 721 C CA . TYR A 1 95 ? -4.726 6.065 11.010 1.00 86.19 95 TYR A CA 1
ATOM 722 C C . TYR A 1 95 ? -3.708 5.879 12.130 1.00 86.19 95 TYR A C 1
ATOM 724 O O . TYR A 1 95 ? -3.662 4.834 12.783 1.00 86.19 95 TYR A O 1
ATOM 732 N N . THR A 1 96 ? -2.926 6.922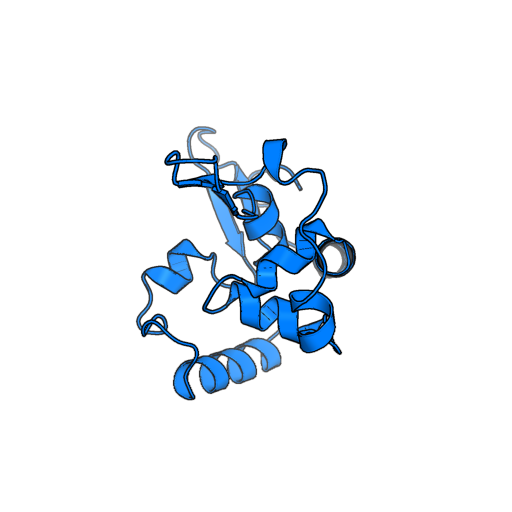 12.373 1.00 87.50 96 THR A N 1
ATOM 733 C CA . THR A 1 96 ? -2.035 7.016 13.528 1.00 87.50 96 THR A CA 1
ATOM 734 C C . THR A 1 96 ? -2.798 7.678 14.667 1.00 87.50 96 THR A C 1
ATOM 736 O O . THR A 1 96 ? -3.372 8.745 14.474 1.00 87.50 96 THR A O 1
ATOM 739 N N . ILE A 1 97 ? -2.827 7.057 15.839 1.00 87.56 97 ILE A N 1
ATOM 740 C CA . ILE A 1 97 ? -3.551 7.513 17.028 1.00 87.56 97 ILE A CA 1
ATOM 741 C C . ILE A 1 97 ? -2.539 7.721 18.149 1.00 87.56 97 ILE A C 1
ATOM 743 O O . ILE A 1 97 ? -1.723 6.839 18.419 1.00 87.56 97 ILE A O 1
ATOM 747 N N . LYS A 1 98 ? -2.592 8.886 18.794 1.00 86.12 98 LYS A N 1
ATOM 748 C CA . LYS A 1 98 ? -1.796 9.166 19.993 1.00 86.12 98 LYS A CA 1
ATOM 749 C C . LYS A 1 98 ? -2.309 8.319 21.157 1.00 86.12 98 LYS A C 1
ATOM 751 O O . LYS A 1 98 ? -3.519 8.155 21.303 1.00 86.12 98 LYS A O 1
ATOM 756 N N . THR A 1 99 ? -1.404 7.764 21.950 1.00 82.56 99 THR A N 1
ATOM 757 C CA . THR A 1 99 ? -1.743 7.130 23.228 1.00 82.56 99 THR A CA 1
ATOM 758 C C . THR A 1 99 ? -1.762 8.168 24.351 1.00 82.56 99 THR A C 1
ATOM 760 O O . THR A 1 99 ? -1.250 9.278 24.189 1.00 82.56 99 THR A O 1
ATOM 763 N N . ASP A 1 100 ? -2.368 7.816 25.486 1.00 76.94 100 ASP A N 1
ATOM 764 C CA . ASP A 1 100 ? -2.568 8.728 26.625 1.00 76.94 100 ASP A CA 1
ATOM 765 C C . ASP A 1 100 ? -1.259 9.216 27.262 1.00 76.94 100 ASP A C 1
ATOM 767 O O . ASP A 1 100 ? -1.206 10.310 27.814 1.00 76.94 100 ASP A O 1
ATOM 771 N N . ASP A 1 101 ? -0.188 8.434 27.142 1.00 78.25 101 ASP A N 1
ATOM 772 C CA . ASP A 1 101 ? 1.160 8.781 27.593 1.00 78.25 101 ASP A CA 1
ATOM 773 C C . ASP A 1 101 ? 1.948 9.613 26.563 1.00 78.25 101 ASP A C 1
ATOM 775 O O . ASP A 1 101 ? 3.030 10.098 26.875 1.00 78.25 101 ASP A O 1
ATOM 779 N N . GLY A 1 102 ? 1.436 9.805 25.340 1.00 66.00 102 GLY A N 1
ATOM 780 C CA . GLY A 1 102 ? 2.039 10.638 24.291 1.00 66.00 102 GLY A CA 1
ATOM 781 C C . GLY A 1 102 ? 3.330 10.094 23.661 1.00 66.00 102 GLY A C 1
ATOM 782 O O . GLY A 1 102 ? 3.733 10.582 22.604 1.00 66.00 102 GLY A O 1
ATOM 783 N N . TYR A 1 103 ? 3.953 9.080 24.266 1.00 72.69 103 TYR A N 1
ATOM 784 C CA . TYR A 1 103 ? 5.191 8.450 23.794 1.00 72.69 103 TYR A CA 1
ATOM 785 C C . TYR A 1 103 ? 4.953 7.283 22.836 1.00 72.69 103 TYR A C 1
ATOM 787 O O . TYR A 1 103 ? 5.847 6.936 22.064 1.00 72.69 103 TYR A O 1
ATOM 795 N N . GLN A 1 104 ? 3.766 6.673 22.864 1.00 78.69 104 GLN A N 1
ATOM 796 C CA . GLN A 1 104 ? 3.424 5.557 21.990 1.00 78.69 104 GLN A CA 1
ATOM 797 C C . GLN A 1 104 ? 2.444 5.989 20.890 1.00 78.69 104 GLN A C 1
ATOM 799 O O . GLN A 1 104 ? 1.652 6.925 21.012 1.00 78.69 104 GLN A O 1
ATOM 804 N N . LEU A 1 105 ? 2.516 5.301 19.753 1.00 82.56 105 LEU A N 1
ATOM 805 C CA . LEU A 1 105 ? 1.575 5.481 18.656 1.00 82.56 105 LEU A CA 1
ATOM 806 C C . LEU A 1 105 ? 0.828 4.176 18.441 1.00 82.56 105 LEU A C 1
ATOM 808 O O . LEU A 1 105 ? 1.427 3.119 18.242 1.00 82.56 105 LEU A O 1
ATOM 812 N N . LYS A 1 106 ? -0.499 4.264 18.442 1.00 85.44 106 LYS A N 1
ATOM 813 C CA . LYS A 1 106 ? -1.377 3.169 18.050 1.00 85.44 106 LYS A CA 1
ATOM 814 C C . LYS A 1 106 ? -1.737 3.330 16.580 1.00 85.44 106 LYS A C 1
ATOM 816 O O . LYS A 1 106 ? -2.095 4.417 16.138 1.00 85.44 106 LYS A O 1
ATOM 821 N N . TYR A 1 107 ? -1.695 2.240 15.824 1.00 86.44 107 TYR A N 1
ATOM 822 C CA . TYR A 1 107 ? -2.089 2.236 14.417 1.00 86.44 107 TYR A CA 1
ATOM 823 C C . TYR A 1 107 ? -3.397 1.470 14.245 1.00 86.44 107 TYR A C 1
ATOM 825 O O . TYR A 1 107 ? -3.517 0.336 14.704 1.00 86.44 107 TYR A O 1
ATOM 833 N N . ILE A 1 108 ? -4.369 2.085 13.574 1.00 87.38 108 ILE A N 1
ATOM 834 C CA . ILE A 1 108 ? -5.595 1.422 13.116 1.00 87.38 108 ILE A CA 1
ATOM 835 C C . ILE A 1 108 ? -5.583 1.469 11.599 1.00 87.38 108 ILE A C 1
ATOM 837 O O . ILE A 1 108 ? -5.437 2.545 11.029 1.00 87.38 108 ILE A O 1
ATOM 841 N N . SER A 1 109 ? -5.722 0.330 10.932 1.00 87.38 109 SER A N 1
ATOM 842 C CA . SER A 1 109 ? -5.649 0.266 9.476 1.00 87.38 109 SER A CA 1
ATOM 843 C C . SER A 1 109 ? -6.755 -0.602 8.894 1.00 87.38 109 SER A C 1
ATOM 845 O O . SER A 1 109 ? -7.160 -1.595 9.496 1.00 87.38 109 SER A O 1
ATOM 847 N N . TRP A 1 110 ? -7.254 -0.218 7.719 1.00 88.56 110 TRP A N 1
ATOM 848 C CA . TRP A 1 110 ? -8.232 -1.032 6.988 1.00 88.56 110 TRP A CA 1
ATOM 849 C C . TRP A 1 110 ? -7.554 -2.208 6.288 1.00 88.56 110 TRP A C 1
ATOM 851 O O . TRP A 1 110 ? -8.054 -3.335 6.309 1.00 88.56 110 TRP A O 1
ATOM 861 N N . TRP A 1 111 ? -6.383 -1.954 5.710 1.00 91.44 111 TRP A N 1
ATOM 862 C CA . TRP A 1 111 ? -5.516 -2.984 5.161 1.00 91.44 111 TRP A CA 1
ATOM 863 C C . TRP A 1 111 ? -4.312 -3.191 6.083 1.00 91.44 111 TRP A C 1
ATOM 865 O O . TRP A 1 111 ? -3.914 -2.266 6.797 1.00 91.44 111 TRP A O 1
ATOM 875 N N . PRO A 1 112 ? -3.720 -4.393 6.130 1.00 91.31 112 PRO A N 1
ATOM 876 C CA . PRO A 1 112 ? -2.481 -4.597 6.866 1.00 91.31 112 PRO A CA 1
ATOM 877 C C . PRO A 1 112 ? -1.398 -3.637 6.364 1.00 91.31 112 PRO A C 1
ATOM 879 O O . PRO A 1 112 ? -1.222 -3.489 5.156 1.00 91.31 112 PRO A O 1
ATOM 882 N N . LYS A 1 113 ? -0.656 -3.011 7.286 1.00 91.06 113 LYS A N 1
ATOM 883 C CA . LYS A 1 113 ? 0.551 -2.238 6.943 1.00 91.06 113 LYS A CA 1
ATOM 884 C C . LYS A 1 113 ? 1.545 -3.138 6.204 1.00 91.06 113 LYS A C 1
ATOM 886 O O . LYS A 1 113 ? 1.568 -4.343 6.460 1.00 91.06 113 LYS A O 1
ATOM 891 N N . LEU A 1 114 ? 2.412 -2.560 5.370 1.00 88.31 114 LEU A N 1
ATOM 892 C CA . LEU A 1 114 ? 3.423 -3.319 4.624 1.00 88.31 114 LEU A CA 1
ATOM 893 C C . LEU A 1 114 ? 4.262 -4.228 5.539 1.00 88.31 114 LEU A C 1
ATOM 895 O O . LEU A 1 114 ? 4.414 -5.410 5.249 1.00 88.31 114 LEU A O 1
ATOM 899 N N . THR A 1 115 ? 4.718 -3.718 6.684 1.00 88.50 115 THR A N 1
ATOM 900 C CA . THR A 1 115 ? 5.477 -4.494 7.680 1.00 88.50 115 THR A CA 1
ATOM 901 C C . THR A 1 115 ? 4.652 -5.612 8.321 1.00 88.50 115 THR A C 1
ATOM 903 O O . THR A 1 115 ? 5.128 -6.735 8.452 1.00 88.50 115 THR A O 1
ATOM 906 N N . ALA A 1 116 ? 3.387 -5.347 8.660 1.00 90.94 116 ALA A N 1
ATOM 907 C CA . ALA A 1 116 ? 2.486 -6.349 9.232 1.00 90.94 116 ALA A CA 1
ATOM 908 C C . ALA A 1 116 ? 2.144 -7.461 8.226 1.00 90.94 116 ALA A C 1
ATOM 910 O O . ALA A 1 116 ? 2.084 -8.631 8.597 1.00 90.94 116 ALA A O 1
ATOM 911 N N . PHE A 1 117 ? 1.950 -7.111 6.950 1.00 91.94 117 PHE A N 1
ATOM 912 C CA . PHE A 1 117 ? 1.805 -8.086 5.871 1.00 91.94 117 PHE A CA 1
ATOM 913 C C . PHE A 1 117 ? 3.101 -8.881 5.686 1.00 91.94 117 PHE A C 1
ATOM 915 O O . PHE A 1 117 ? 3.051 -10.106 5.604 1.00 91.94 117 PHE A O 1
ATOM 922 N N . GLY A 1 118 ? 4.247 -8.194 5.683 1.00 90.94 118 GLY A N 1
ATOM 923 C CA . GLY A 1 118 ? 5.578 -8.769 5.505 1.00 90.94 118 GLY A CA 1
ATOM 924 C C . GLY A 1 118 ? 5.942 -9.823 6.552 1.00 90.94 118 GLY A C 1
ATOM 925 O O . GLY A 1 118 ? 6.526 -10.843 6.200 1.00 90.94 118 GLY A O 1
ATOM 926 N N . SER A 1 119 ? 5.529 -9.617 7.804 1.00 91.06 119 SER A N 1
ATOM 927 C CA . SER A 1 119 ? 5.722 -10.571 8.906 1.00 91.06 119 SER A CA 1
ATOM 928 C C . SER A 1 119 ? 4.617 -11.630 9.017 1.00 91.06 119 SER A C 1
ATOM 930 O O . SER A 1 119 ? 4.654 -12.467 9.916 1.00 91.06 119 SER A O 1
ATOM 932 N N . SER A 1 120 ? 3.600 -11.590 8.152 1.00 91.12 120 SER A N 1
ATOM 933 C CA . SER A 1 120 ? 2.494 -12.550 8.179 1.00 91.12 120 SER A CA 1
ATOM 934 C C . SER A 1 120 ? 2.804 -13.805 7.360 1.00 91.12 120 SER A C 1
ATOM 936 O O . SER A 1 120 ? 3.586 -13.771 6.413 1.00 91.12 120 SER A O 1
ATOM 938 N N . GLY A 1 121 ? 2.079 -14.895 7.627 1.00 90.19 121 GLY A N 1
ATOM 939 C CA . GLY A 1 121 ? 2.130 -16.106 6.794 1.00 90.19 121 GLY A CA 1
ATOM 940 C C . GLY A 1 121 ? 1.585 -15.932 5.366 1.00 90.19 121 GLY A C 1
ATOM 941 O O . GLY A 1 121 ? 1.634 -16.874 4.581 1.00 90.19 121 GLY A O 1
ATOM 942 N N . LEU A 1 122 ? 1.050 -14.753 5.016 1.00 89.94 122 LEU A N 1
ATOM 943 C CA . LEU A 1 122 ? 0.651 -14.424 3.643 1.00 89.94 122 LEU A CA 1
ATOM 944 C C . LEU A 1 122 ? 1.837 -13.935 2.802 1.00 89.94 122 LEU A C 1
ATOM 946 O O . LEU A 1 122 ? 1.770 -13.976 1.575 1.00 89.94 122 LEU A O 1
ATOM 950 N N . ASN A 1 123 ? 2.928 -13.484 3.427 1.00 91.19 123 ASN A N 1
ATOM 951 C CA . ASN A 1 123 ? 4.112 -13.065 2.694 1.00 91.19 123 ASN A CA 1
ATOM 952 C C . ASN A 1 123 ? 4.967 -14.276 2.299 1.00 91.19 123 ASN A C 1
ATOM 954 O O . ASN A 1 123 ? 5.887 -14.671 3.006 1.00 91.19 123 ASN A O 1
ATOM 958 N N . THR A 1 124 ? 4.659 -14.859 1.142 1.00 88.38 124 THR A N 1
ATOM 959 C CA . THR A 1 124 ? 5.411 -15.997 0.578 1.00 88.38 124 THR A CA 1
ATOM 960 C C . THR A 1 124 ? 6.497 -15.587 -0.425 1.00 88.38 124 THR A C 1
ATOM 962 O O . THR A 1 124 ? 6.999 -16.429 -1.158 1.00 88.38 124 THR A O 1
ATOM 965 N N . GLY A 1 125 ? 6.825 -14.294 -0.516 1.00 88.50 125 GLY A N 1
ATOM 966 C CA . GLY A 1 125 ? 7.746 -13.749 -1.524 1.00 88.50 125 GLY A CA 1
ATOM 967 C C . GLY A 1 125 ? 7.084 -13.364 -2.855 1.00 88.50 125 GLY A C 1
ATOM 968 O O . GLY A 1 125 ? 7.629 -12.552 -3.593 1.00 88.50 125 GLY A O 1
ATOM 969 N N . TRP A 1 126 ? 5.876 -13.857 -3.144 1.00 90.50 126 TRP A N 1
ATOM 970 C CA . TRP A 1 126 ? 5.047 -13.396 -4.265 1.00 90.50 126 TRP A CA 1
ATOM 971 C C . TRP A 1 126 ? 3.550 -13.431 -3.927 1.00 90.50 126 TRP A C 1
ATOM 973 O O . TRP A 1 126 ? 3.124 -14.026 -2.932 1.00 90.50 126 TRP A O 1
ATOM 983 N N . TRP A 1 127 ? 2.730 -12.785 -4.763 1.00 93.12 127 TRP A N 1
ATOM 984 C CA . TRP A 1 127 ? 1.271 -12.793 -4.622 1.00 93.12 127 TRP A CA 1
ATOM 985 C C . TRP A 1 127 ? 0.679 -14.087 -5.193 1.00 93.12 127 TRP A C 1
ATOM 987 O O . TRP A 1 127 ? 0.578 -14.249 -6.406 1.00 93.12 127 TRP A O 1
ATOM 997 N N . ASN A 1 128 ? 0.312 -15.028 -4.322 1.00 93.25 128 ASN A N 1
ATOM 998 C CA . ASN A 1 128 ? -0.213 -16.338 -4.716 1.00 93.25 128 ASN A CA 1
ATOM 999 C C . ASN A 1 128 ? -1.742 -16.449 -4.517 1.00 93.25 128 ASN A C 1
ATOM 1001 O O . ASN A 1 128 ? -2.407 -15.527 -4.037 1.00 93.25 128 ASN A O 1
ATOM 1005 N N . ALA A 1 129 ? -2.315 -17.612 -4.842 1.00 95.56 129 ALA A N 1
ATOM 1006 C CA . ALA A 1 129 ? -3.751 -17.864 -4.704 1.00 95.56 129 ALA A CA 1
ATOM 1007 C C . ALA A 1 129 ? -4.276 -17.755 -3.255 1.00 95.56 129 ALA A C 1
ATOM 1009 O O . ALA A 1 129 ? -5.431 -17.383 -3.052 1.00 95.56 129 ALA A O 1
ATOM 1010 N N . ASN A 1 130 ? -3.460 -18.055 -2.235 1.00 94.50 130 ASN A N 1
ATOM 1011 C CA . ASN A 1 130 ? -3.839 -17.843 -0.832 1.00 94.50 130 ASN A CA 1
ATOM 1012 C C . ASN A 1 130 ? -3.968 -16.352 -0.512 1.00 94.50 130 ASN A C 1
ATOM 1014 O O . ASN A 1 130 ? -4.948 -15.963 0.127 1.00 94.50 130 ASN A O 1
ATOM 1018 N N . CYS A 1 131 ? -3.031 -15.531 -0.996 1.00 94.88 131 CYS A N 1
ATOM 1019 C CA . CYS A 1 131 ? -3.080 -14.078 -0.847 1.00 94.88 131 CYS A CA 1
ATOM 1020 C C . CYS A 1 131 ? -4.358 -13.511 -1.473 1.00 94.88 131 CYS A C 1
ATOM 1022 O O . CYS A 1 131 ? -5.093 -12.788 -0.803 1.00 94.88 131 CYS A O 1
ATOM 1024 N N . GLU A 1 132 ? -4.680 -13.906 -2.711 1.00 96.12 132 GLU A N 1
ATOM 1025 C CA . GLU A 1 132 ? -5.889 -13.427 -3.396 1.00 96.12 132 GLU A CA 1
ATOM 1026 C C . GLU A 1 132 ? -7.173 -13.892 -2.694 1.00 96.12 132 GLU A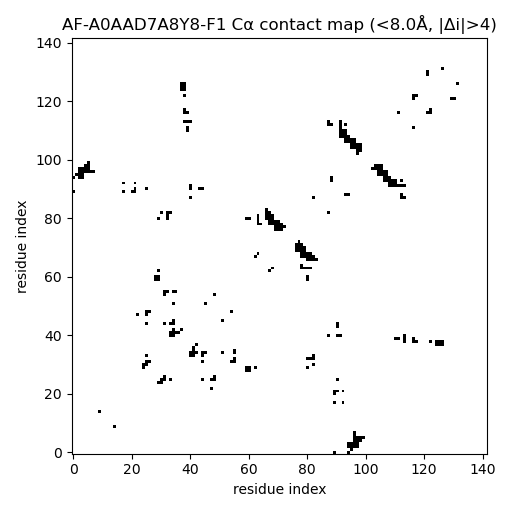 C 1
ATOM 1028 O O . GLU A 1 132 ? -8.091 -13.098 -2.492 1.00 96.12 132 GLU A O 1
ATOM 1033 N N . ARG A 1 133 ? -7.241 -15.155 -2.244 1.00 96.19 133 ARG A N 1
ATOM 1034 C CA . ARG A 1 133 ? -8.396 -15.659 -1.479 1.00 96.19 133 ARG A CA 1
ATOM 1035 C C . ARG A 1 133 ? -8.617 -14.876 -0.193 1.00 96.19 133 ARG A C 1
ATOM 1037 O O . ARG A 1 133 ? -9.755 -14.516 0.114 1.00 96.19 133 ARG A O 1
ATOM 1044 N N . TRP A 1 134 ? -7.549 -14.630 0.564 1.00 95.19 134 TRP A N 1
ATOM 1045 C CA . TRP A 1 134 ? -7.618 -13.810 1.768 1.00 95.19 134 TRP A CA 1
ATOM 1046 C C . TRP A 1 134 ? -8.078 -12.388 1.428 1.00 95.19 134 TRP A C 1
ATOM 1048 O O . TRP A 1 134 ? -9.009 -11.889 2.056 1.00 95.19 134 TRP A O 1
ATOM 1058 N N . PHE A 1 135 ? -7.497 -11.780 0.392 1.00 95.00 135 PHE A N 1
ATOM 1059 C CA . PHE A 1 135 ? -7.783 -10.411 -0.025 1.00 95.00 135 PHE A CA 1
ATOM 1060 C C . PHE A 1 135 ? -9.245 -10.220 -0.423 1.00 95.00 135 PHE A C 1
ATOM 1062 O O . PHE A 1 135 ? -9.922 -9.356 0.124 1.00 95.00 135 PHE A O 1
ATOM 1069 N N . VAL A 1 136 ? -9.767 -11.068 -1.312 1.00 95.38 136 VAL A N 1
ATOM 1070 C CA . VAL A 1 136 ? -11.168 -11.012 -1.755 1.00 95.38 136 VAL A CA 1
ATOM 1071 C C . VAL A 1 136 ? -12.122 -11.257 -0.586 1.00 95.38 136 VAL A C 1
ATOM 1073 O O . VAL A 1 136 ? -13.158 -10.600 -0.480 1.00 95.38 136 VAL A O 1
ATOM 1076 N N . LYS A 1 137 ? -11.786 -12.182 0.323 1.00 95.94 137 LYS A N 1
ATOM 1077 C CA . LYS A 1 137 ? -12.582 -12.430 1.533 1.00 95.94 137 LYS A CA 1
ATOM 1078 C C . LYS A 1 137 ? -12.584 -11.221 2.470 1.00 95.94 137 LYS A C 1
ATOM 1080 O O . LYS A 1 137 ? -13.618 -10.944 3.069 1.00 95.94 137 LYS A O 1
ATOM 1085 N N . HIS A 1 138 ? -11.453 -10.535 2.617 1.00 93.25 138 HIS A N 1
ATOM 1086 C CA . HIS A 1 138 ? -11.323 -9.326 3.434 1.00 93.25 138 HIS A CA 1
ATOM 1087 C C . HIS A 1 138 ? -12.087 -8.155 2.816 1.00 93.25 138 HIS A C 1
ATOM 1089 O O . HIS A 1 138 ? -12.862 -7.509 3.510 1.00 93.25 138 HIS A O 1
ATOM 1095 N N . LEU A 1 139 ? -11.961 -7.961 1.499 1.00 91.31 139 LEU A N 1
ATOM 1096 C CA . LEU A 1 139 ? -12.658 -6.915 0.750 1.00 91.31 139 LEU A CA 1
ATOM 1097 C C . LEU A 1 139 ? -14.182 -7.012 0.897 1.00 91.31 139 LEU A C 1
ATOM 1099 O O . LEU A 1 139 ? -14.839 -6.000 1.076 1.00 91.31 139 LEU A O 1
ATOM 1103 N N . LYS A 1 140 ? -14.744 -8.227 0.873 1.00 91.81 140 LYS A N 1
ATOM 1104 C CA . LYS A 1 140 ? -16.192 -8.461 1.042 1.00 91.81 140 LYS A CA 1
ATOM 1105 C C . LYS A 1 140 ? -16.722 -8.190 2.455 1.00 91.81 140 LYS A C 1
ATOM 1107 O O . LYS A 1 140 ? -17.933 -8.183 2.642 1.00 91.81 140 LYS A O 1
ATOM 1112 N N . LYS A 1 141 ? -15.841 -8.085 3.454 1.00 86.81 141 LYS A N 1
ATOM 1113 C CA . LYS A 1 141 ? -16.216 -7.798 4.849 1.00 86.81 141 LYS A CA 1
ATOM 1114 C C . LYS A 1 141 ? -16.202 -6.305 5.173 1.00 86.81 141 LYS A C 1
ATOM 1116 O O . LYS A 1 141 ? -16.681 -5.943 6.245 1.00 86.81 141 LYS A O 1
ATOM 1121 N N . MET A 1 142 ? -15.590 -5.495 4.311 1.00 75.56 142 MET A N 1
ATOM 1122 C CA . MET A 1 142 ? -15.594 -4.036 4.409 1.00 75.56 142 MET A CA 1
ATOM 1123 C C . MET A 1 142 ? -16.889 -3.470 3.847 1.00 75.56 142 MET A C 1
ATOM 1125 O O . MET A 1 142 ? -17.340 -2.450 4.407 1.00 75.56 142 MET A O 1
#

Mean predicted aligned error: 5.99 Å

Organism: NCBI:txid1033008

Nearest PDB structures (foldseek):
  4kyi-assembly2_C  TM=2.158E-01  e=1.296E+00  Legionella pneumophila subsp. pneumophila str. Philadelphia 1

Solvent-accessible surface area (backbone atoms only — not comparable to full-atom values): 8526 Å² total; per-residue (Å²): 137,70,77,38,60,64,89,72,71,88,45,75,67,57,49,53,55,46,52,51,54,34,54,56,42,46,74,33,74,67,36,44,47,39,58,80,45,65,57,70,57,19,53,54,40,57,73,71,40,86,59,48,71,64,59,71,70,52,79,80,45,89,56,31,87,79,54,28,44,78,80,41,76,69,106,52,77,40,67,40,72,48,78,52,75,69,53,51,27,47,72,21,48,51,43,45,25,37,39,94,83,67,81,50,76,46,78,50,53,82,40,69,46,71,68,60,40,57,75,33,95,64,50,71,89,55,80,47,72,69,44,51,54,50,48,56,56,51,61,75,72,109

pLDDT: mean 86.33, std 5.96, range [63.88, 96.19]

Secondary structure (DSSP, 8-state):
--PBPTT----HHHHHHHHHHHHHHHTSTGGGGGGGS-HHHHHHHHHH-TTHHHHTTSPPPTTHHHHSEEEEESSSEEEE----HHHHHHHTTEEEEE-TTSS-EEEEESS--HHHHHTSTT-SSS--HHHHHHHHHHHTT-

Radius of gyration: 16.51 Å; Cα contacts (8 Å, |Δi|>4): 170; chains: 1; bounding box: 47×32×47 Å

Sequence (142 aa):
LGPRPTGYQPTLLNYRVYIQCHDIFLCSPHGCATLFYGGIVSRLARLVLSDFTNVACLPPSEDVLKTGVCVSTGDGALWHEALTEDELSIICRVYTIKTDDGYQLKYISWWPKLTAFGSSGLNTGWWNANCERWFVKHLKKM